Protein AF-A0A941YMM7-F1 (afdb_monomer_lite)

Structure (mmCIF, N/CA/C/O backbone):
data_AF-A0A941YMM7-F1
#
_entry.id   AF-A0A941YMM7-F1
#
loop_
_atom_site.group_PDB
_atom_site.id
_atom_site.type_symbol
_atom_site.label_atom_id
_atom_site.label_alt_id
_atom_site.label_comp_id
_atom_site.label_asym_id
_atom_site.label_entity_id
_atom_site.label_seq_id
_atom_site.pdbx_PDB_ins_code
_atom_site.Cartn_x
_atom_site.Cartn_y
_atom_site.Cartn_z
_atom_site.occupancy
_atom_site.B_iso_or_equiv
_atom_site.auth_seq_id
_atom_site.auth_comp_id
_atom_site.auth_asym_id
_atom_site.auth_atom_id
_atom_site.pdbx_PDB_model_num
ATOM 1 N N . LEU A 1 1 ? 15.183 -7.617 11.660 1.00 61.66 1 LEU A N 1
ATOM 2 C CA . LEU A 1 1 ? 14.263 -8.149 10.629 1.00 61.66 1 LEU A CA 1
ATOM 3 C C . LEU A 1 1 ? 13.843 -6.990 9.741 1.00 61.66 1 LEU A C 1
ATOM 5 O O . LEU A 1 1 ? 13.422 -5.969 10.274 1.00 61.66 1 LEU A O 1
ATOM 9 N N . LEU A 1 2 ? 14.058 -7.082 8.428 1.00 81.38 2 LEU A N 1
ATOM 10 C CA . LEU A 1 2 ? 13.659 -6.017 7.509 1.00 81.38 2 LEU A CA 1
ATOM 11 C C . LEU A 1 2 ? 12.178 -6.192 7.160 1.00 81.38 2 LEU A C 1
ATOM 13 O O . LEU A 1 2 ? 11.805 -7.177 6.520 1.00 81.38 2 LEU A O 1
ATOM 17 N N . VAL A 1 3 ? 11.354 -5.240 7.591 1.00 87.88 3 VAL A N 1
ATOM 18 C CA . VAL A 1 3 ? 9.932 -5.176 7.242 1.00 87.88 3 VAL A CA 1
ATOM 19 C C . VAL A 1 3 ? 9.784 -4.348 5.972 1.00 87.88 3 VAL A C 1
ATOM 21 O O . VAL A 1 3 ? 10.189 -3.188 5.922 1.00 87.88 3 VAL A O 1
ATOM 24 N N . VAL A 1 4 ? 9.186 -4.944 4.946 1.00 92.19 4 VAL A N 1
ATOM 25 C CA . VAL A 1 4 ? 8.828 -4.267 3.702 1.00 92.19 4 VAL A CA 1
ATOM 26 C C . VAL A 1 4 ? 7.338 -3.969 3.762 1.00 92.19 4 VAL A C 1
ATOM 28 O O . VAL A 1 4 ? 6.528 -4.875 3.940 1.00 92.19 4 VAL A O 1
ATOM 31 N N . ASN A 1 5 ? 6.969 -2.697 3.620 1.00 93.75 5 ASN A N 1
ATOM 32 C CA . ASN A 1 5 ? 5.573 -2.305 3.461 1.00 93.75 5 ASN A CA 1
ATOM 33 C C . ASN A 1 5 ? 5.316 -1.874 2.015 1.00 93.75 5 ASN A C 1
ATOM 35 O O . ASN A 1 5 ? 6.182 -1.265 1.399 1.00 93.75 5 ASN A O 1
ATOM 39 N N . ARG A 1 6 ? 4.134 -2.183 1.488 1.00 95.69 6 ARG A N 1
ATOM 40 C CA . ARG A 1 6 ? 3.674 -1.786 0.151 1.00 95.69 6 ARG A CA 1
ATOM 41 C C . ARG A 1 6 ? 2.366 -1.002 0.209 1.00 95.69 6 ARG A C 1
ATOM 43 O O . ARG A 1 6 ? 1.582 -1.010 -0.732 1.00 95.69 6 ARG A O 1
ATOM 50 N N . LEU A 1 7 ? 2.113 -0.310 1.325 1.00 97.12 7 LEU A N 1
ATOM 51 C CA . LEU A 1 7 ? 0.873 0.442 1.520 1.00 97.12 7 LEU A CA 1
ATOM 52 C C . LEU A 1 7 ? 0.669 1.485 0.418 1.00 97.12 7 LEU A C 1
ATOM 54 O O . LEU A 1 7 ? -0.420 1.579 -0.131 1.00 97.12 7 LEU A O 1
ATOM 58 N N . GLY A 1 8 ? 1.712 2.247 0.072 1.00 95.88 8 GLY A N 1
ATOM 59 C CA . GLY A 1 8 ? 1.629 3.227 -1.015 1.00 95.88 8 GLY A CA 1
ATOM 60 C C . GLY A 1 8 ? 1.239 2.590 -2.352 1.00 95.88 8 GLY A C 1
ATOM 61 O O . GLY A 1 8 ? 0.407 3.141 -3.067 1.00 95.88 8 GLY A O 1
ATOM 62 N N . ASP A 1 9 ? 1.775 1.400 -2.631 1.00 95.62 9 ASP A N 1
ATOM 63 C CA . ASP A 1 9 ? 1.467 0.639 -3.842 1.00 95.62 9 ASP A CA 1
ATOM 64 C C . ASP A 1 9 ? -0.001 0.210 -3.856 1.00 95.62 9 ASP A C 1
ATOM 66 O O . ASP A 1 9 ? -0.696 0.456 -4.834 1.00 95.62 9 ASP A O 1
ATOM 70 N N . VAL A 1 10 ? -0.502 -0.339 -2.744 1.00 96.88 10 VAL A N 1
ATOM 71 C CA . VAL A 1 10 ? -1.916 -0.716 -2.576 1.00 96.88 10 VAL A CA 1
ATOM 72 C C . VAL A 1 10 ? -2.843 0.477 -2.817 1.00 96.88 10 VAL A C 1
ATOM 74 O O . VAL A 1 10 ? -3.808 0.367 -3.570 1.00 96.88 10 VAL A O 1
ATOM 77 N N . LEU A 1 11 ? -2.543 1.641 -2.232 1.00 96.56 11 LEU A N 1
ATOM 78 C CA . LEU A 1 11 ? -3.388 2.832 -2.367 1.00 96.56 11 LEU A CA 1
ATOM 79 C C . LEU A 1 11 ? -3.450 3.371 -3.799 1.00 96.56 11 LEU A C 1
ATOM 81 O O . LEU A 1 11 ? -4.462 3.965 -4.166 1.00 96.56 11 LEU A O 1
ATOM 85 N N . ALA A 1 12 ? -2.421 3.137 -4.620 1.00 94.62 12 ALA A N 1
ATOM 86 C CA . ALA A 1 12 ? -2.438 3.526 -6.029 1.00 94.62 12 ALA A CA 1
ATOM 87 C C . ALA A 1 12 ? -3.553 2.816 -6.824 1.00 94.62 12 ALA A C 1
ATOM 89 O O . ALA A 1 12 ? -4.025 3.341 -7.833 1.00 94.62 12 ALA A O 1
ATOM 90 N N . HIS A 1 13 ? -4.014 1.656 -6.345 1.00 95.06 13 HIS A N 1
ATOM 91 C CA . HIS A 1 13 ? -5.102 0.887 -6.950 1.00 95.06 13 HIS A CA 1
ATOM 92 C C . HIS A 1 13 ? -6.498 1.279 -6.460 1.00 95.06 13 HIS A C 1
ATOM 94 O O . HIS A 1 13 ? -7.482 0.766 -6.986 1.00 95.06 13 HIS A O 1
ATOM 100 N N . VAL A 1 14 ? -6.610 2.158 -5.463 1.00 95.75 14 VAL A N 1
ATOM 101 C CA . VAL A 1 14 ? -7.891 2.488 -4.831 1.00 95.75 14 VAL A CA 1
ATOM 102 C C . VAL A 1 14 ? -8.294 3.911 -5.228 1.00 95.75 14 VAL A C 1
ATOM 104 O O . VAL A 1 14 ? -7.718 4.867 -4.701 1.00 95.75 14 VAL A O 1
ATOM 107 N N . PRO A 1 15 ? -9.290 4.100 -6.121 1.00 94.12 15 PRO A N 1
ATOM 108 C CA . PRO A 1 15 ? -9.654 5.418 -6.649 1.00 94.12 15 PRO A CA 1
ATOM 109 C C . PRO A 1 15 ? -9.911 6.479 -5.572 1.00 94.12 15 PRO A C 1
ATOM 111 O O . PRO A 1 15 ? -9.451 7.615 -5.696 1.00 94.12 15 PRO A O 1
ATOM 114 N N . ARG A 1 16 ? -10.557 6.105 -4.457 1.00 94.94 16 ARG A N 1
ATOM 115 C CA . ARG A 1 16 ? -10.795 7.002 -3.313 1.00 94.94 16 ARG A CA 1
ATOM 116 C C . ARG A 1 16 ? -9.524 7.634 -2.760 1.00 94.94 16 ARG A C 1
ATOM 118 O O . ARG A 1 16 ? -9.579 8.765 -2.276 1.00 94.94 16 ARG A O 1
ATOM 125 N N . TYR A 1 17 ? -8.403 6.921 -2.802 1.00 96.19 17 TYR A N 1
ATOM 126 C CA . TYR A 1 17 ? -7.145 7.352 -2.205 1.00 96.19 17 TYR A CA 1
ATOM 127 C C . TYR A 1 17 ? -6.185 8.013 -3.196 1.00 96.19 17 TYR A C 1
ATOM 129 O O . TYR A 1 17 ? -5.171 8.542 -2.754 1.00 96.19 17 TYR A O 1
ATOM 137 N N . GLN A 1 18 ? -6.513 8.097 -4.490 1.00 90.00 18 GLN A N 1
ATOM 138 C CA . GLN A 1 18 ? -5.641 8.747 -5.480 1.00 90.00 18 GLN A CA 1
ATOM 139 C C . GLN A 1 18 ? -5.345 10.215 -5.136 1.00 90.00 18 GLN A C 1
ATOM 141 O O . GLN A 1 18 ? -4.207 10.668 -5.245 1.00 90.00 18 GLN A O 1
ATOM 146 N N . PHE A 1 19 ? -6.345 10.954 -4.640 1.00 89.75 19 PHE A N 1
ATOM 147 C CA . PHE A 1 19 ? -6.193 12.362 -4.268 1.00 89.75 19 PHE A CA 1
ATOM 148 C C . PHE A 1 19 ? -6.204 12.553 -2.752 1.00 89.75 19 PHE A C 1
ATOM 150 O O . PHE A 1 19 ? -7.249 12.511 -2.097 1.00 89.75 19 PHE A O 1
ATOM 157 N N . GLY A 1 20 ? -5.028 12.826 -2.190 1.00 92.44 20 GLY A N 1
ATOM 158 C CA . GLY A 1 20 ? -4.839 12.978 -0.747 1.00 92.44 20 GLY A CA 1
ATOM 159 C C . GLY A 1 20 ? -4.886 11.649 0.023 1.00 92.44 20 GLY A C 1
ATOM 160 O O . GLY A 1 20 ? -5.598 11.589 1.034 1.00 92.44 20 GLY A O 1
ATOM 161 N N . PRO A 1 21 ? -4.122 10.613 -0.395 1.00 94.81 21 PRO A N 1
ATOM 162 C CA . PRO A 1 21 ? -4.160 9.268 0.195 1.00 94.81 21 PRO A CA 1
ATOM 163 C C . PRO A 1 21 ? -3.974 9.296 1.710 1.00 94.81 21 PRO A C 1
ATOM 165 O O . PRO A 1 21 ? -4.748 8.702 2.452 1.00 94.81 21 PRO A O 1
ATOM 168 N N . VAL A 1 22 ? -2.985 10.065 2.177 1.00 97.75 22 VAL A N 1
ATOM 169 C CA . VAL A 1 22 ? -2.628 10.168 3.597 1.00 97.75 22 VAL A CA 1
ATOM 170 C C . VAL A 1 22 ? -3.803 10.650 4.441 1.00 97.75 22 VAL A C 1
ATOM 172 O O . VAL A 1 22 ? -4.133 10.031 5.445 1.00 97.75 22 VAL A O 1
ATOM 175 N N . ARG A 1 23 ? -4.437 11.760 4.044 1.00 98.12 23 ARG A N 1
ATOM 176 C CA . ARG A 1 23 ? -5.519 12.373 4.823 1.00 98.12 23 ARG A CA 1
ATOM 177 C C . ARG A 1 23 ? -6.760 11.484 4.835 1.00 98.12 23 ARG A C 1
ATOM 179 O O . ARG A 1 23 ? -7.367 11.322 5.888 1.00 98.12 23 ARG A O 1
ATOM 186 N N . ARG A 1 24 ? -7.137 10.937 3.676 1.00 98.12 24 ARG A N 1
ATOM 187 C CA . ARG A 1 24 ? -8.346 10.115 3.532 1.00 98.12 24 ARG A CA 1
ATOM 188 C C . ARG A 1 24 ? -8.210 8.788 4.266 1.00 98.12 24 ARG A C 1
ATOM 190 O O . ARG A 1 24 ? -9.055 8.487 5.098 1.00 98.12 24 ARG A O 1
ATOM 197 N N . LEU A 1 25 ? -7.114 8.059 4.046 1.00 98.44 25 LEU A N 1
ATOM 198 C CA . LEU A 1 25 ? -6.877 6.796 4.741 1.00 98.44 25 LEU A CA 1
ATOM 199 C C . LEU A 1 25 ? -6.769 7.003 6.254 1.00 98.44 25 LEU A C 1
ATOM 201 O O . LEU A 1 25 ? -7.308 6.212 7.015 1.00 98.44 25 LEU A O 1
ATOM 205 N N . ALA A 1 26 ? -6.106 8.072 6.703 1.00 98.38 26 ALA A N 1
ATOM 206 C CA . ALA A 1 26 ? -6.015 8.384 8.127 1.00 98.38 26 ALA A CA 1
ATOM 207 C C . ALA A 1 26 ? -7.393 8.610 8.765 1.00 98.38 26 ALA A C 1
ATOM 209 O O . ALA A 1 26 ? -7.643 8.105 9.858 1.00 98.38 26 ALA A O 1
ATOM 210 N N . ALA A 1 27 ? -8.285 9.326 8.072 1.00 98.19 27 ALA A N 1
ATOM 211 C CA . ALA A 1 27 ? -9.658 9.528 8.521 1.00 98.19 27 ALA A CA 1
ATOM 212 C C . ALA A 1 27 ? -10.442 8.206 8.559 1.00 98.19 27 ALA A C 1
ATOM 214 O O . ALA A 1 27 ? -11.037 7.889 9.586 1.00 98.19 27 ALA A O 1
ATOM 215 N N . ASP A 1 28 ? -10.380 7.408 7.490 1.00 98.00 28 ASP A N 1
ATOM 216 C CA . ASP A 1 28 ? -11.108 6.135 7.386 1.00 98.00 28 ASP A CA 1
ATOM 217 C C . ASP A 1 28 ? -10.603 5.087 8.399 1.00 98.00 28 ASP A C 1
ATOM 219 O O . ASP A 1 28 ? -11.380 4.301 8.943 1.00 98.00 28 ASP A O 1
ATOM 223 N N . ALA A 1 29 ? -9.299 5.094 8.690 1.00 98.00 29 ALA A N 1
ATOM 224 C CA . ALA A 1 29 ? -8.660 4.195 9.644 1.00 98.00 29 ALA A CA 1
ATOM 225 C C . ALA A 1 29 ? -8.642 4.735 11.086 1.00 98.00 29 ALA A C 1
ATOM 227 O O . ALA A 1 29 ? -8.187 4.029 11.981 1.00 98.00 29 ALA A O 1
ATOM 228 N N . GLY A 1 30 ? -9.089 5.970 11.342 1.00 98.00 30 GLY A N 1
ATOM 229 C CA . GLY A 1 30 ? -9.070 6.570 12.682 1.00 98.00 30 GLY A CA 1
ATOM 230 C C . GLY A 1 30 ? -7.663 6.693 13.285 1.00 98.00 30 GLY A C 1
ATOM 231 O O . GLY A 1 30 ? -7.450 6.371 14.456 1.00 98.00 30 GLY A O 1
ATOM 232 N N . VAL A 1 31 ? -6.677 7.112 12.486 1.00 98.19 31 VAL A N 1
ATOM 233 C CA . VAL A 1 31 ? -5.280 7.314 12.915 1.00 98.19 31 VAL A CA 1
ATOM 234 C C . VAL A 1 31 ? -4.772 8.703 12.527 1.00 98.19 31 VAL A C 1
ATOM 236 O O . VAL A 1 31 ? -5.373 9.403 11.717 1.00 98.19 31 VAL A O 1
ATOM 239 N N . ALA A 1 32 ? -3.634 9.121 13.085 1.00 98.31 32 ALA A N 1
ATOM 240 C CA . ALA A 1 32 ? -3.027 10.396 12.717 1.00 98.31 32 ALA A CA 1
ATOM 241 C C . ALA A 1 32 ? -2.502 10.376 11.260 1.00 98.31 32 ALA A C 1
ATOM 243 O O . ALA A 1 32 ? -1.823 9.419 10.869 1.00 98.31 32 ALA A O 1
ATOM 244 N N . PRO A 1 33 ? -2.702 11.449 10.466 1.00 98.31 33 PRO A N 1
ATOM 245 C CA . PRO A 1 33 ? -2.140 11.560 9.115 1.00 98.31 33 PRO A CA 1
ATOM 246 C C . PRO A 1 33 ? -0.613 11.413 9.072 1.00 98.31 33 PRO A C 1
ATOM 248 O O . PRO A 1 33 ? -0.064 10.806 8.154 1.00 98.31 33 PRO A O 1
ATOM 251 N N . SER A 1 34 ? 0.085 11.918 10.093 1.00 98.19 34 SER A N 1
ATOM 252 C CA . SER A 1 34 ? 1.538 11.771 10.228 1.00 98.19 34 SER A CA 1
ATOM 253 C C . SER A 1 34 ? 1.967 10.306 10.334 1.00 98.19 34 SER A C 1
ATOM 255 O O . SER A 1 34 ? 2.984 9.931 9.751 1.00 98.19 34 SER A O 1
ATOM 257 N N . THR A 1 35 ? 1.179 9.464 11.007 1.00 98.19 35 THR A N 1
ATOM 258 C CA . THR A 1 35 ? 1.419 8.020 11.092 1.00 98.19 35 THR A CA 1
ATOM 259 C C . THR A 1 35 ? 1.330 7.381 9.712 1.00 98.19 35 THR A C 1
ATOM 261 O O . THR A 1 35 ? 2.281 6.728 9.291 1.00 98.19 35 THR A O 1
ATOM 264 N N . VAL A 1 36 ? 0.248 7.628 8.964 1.00 98.06 36 VAL A N 1
ATOM 265 C CA . VAL A 1 36 ? 0.080 7.088 7.600 1.00 98.06 36 VAL A CA 1
ATOM 266 C C . VAL A 1 36 ? 1.208 7.552 6.680 1.00 98.06 36 VAL A C 1
ATOM 268 O O . VAL A 1 36 ? 1.811 6.740 5.980 1.00 98.06 36 VAL A O 1
ATOM 271 N N . SER A 1 37 ? 1.553 8.843 6.727 1.00 97.88 37 SER A N 1
ATOM 272 C CA . SER A 1 37 ? 2.661 9.393 5.943 1.00 97.88 37 SER A CA 1
ATOM 273 C C . SER A 1 37 ? 3.987 8.697 6.251 1.00 97.88 37 SER A C 1
ATOM 275 O O . SER A 1 37 ? 4.754 8.425 5.331 1.00 97.88 37 SER A O 1
ATOM 277 N N . ARG A 1 38 ? 4.278 8.423 7.528 1.00 97.31 38 ARG A N 1
ATOM 278 C CA . ARG A 1 38 ? 5.511 7.736 7.935 1.00 97.31 38 ARG A CA 1
ATOM 279 C C . ARG A 1 38 ? 5.533 6.278 7.482 1.00 97.31 38 ARG A C 1
ATOM 281 O O . ARG A 1 38 ? 6.596 5.813 7.088 1.00 97.31 38 ARG A O 1
ATOM 288 N N . VAL A 1 39 ? 4.391 5.582 7.483 1.00 96.44 39 VAL A N 1
ATOM 289 C CA . VAL A 1 39 ? 4.293 4.212 6.943 1.00 96.44 39 VAL A CA 1
ATOM 290 C C . VAL A 1 39 ? 4.585 4.202 5.442 1.00 96.44 39 VAL A C 1
ATOM 292 O O . VAL A 1 39 ? 5.509 3.513 5.018 1.00 96.44 39 VAL A O 1
ATOM 295 N N . ILE A 1 40 ? 3.870 5.019 4.656 1.00 95.19 40 ILE A N 1
ATOM 296 C CA . ILE A 1 40 ? 4.033 5.088 3.190 1.00 95.19 40 ILE A CA 1
ATOM 297 C C . ILE A 1 40 ? 5.472 5.446 2.802 1.00 95.19 40 ILE A C 1
ATOM 299 O O . ILE A 1 40 ? 5.999 4.932 1.825 1.00 95.19 40 ILE A O 1
ATOM 303 N N . ARG A 1 41 ? 6.125 6.322 3.573 1.00 93.38 41 ARG A N 1
ATOM 304 C CA . ARG A 1 41 ? 7.513 6.744 3.325 1.00 93.38 41 ARG A CA 1
ATOM 305 C C . ARG A 1 41 ? 8.564 5.814 3.935 1.00 93.38 41 ARG A C 1
ATOM 307 O O . ARG A 1 41 ? 9.733 6.183 3.951 1.00 93.38 41 ARG A O 1
ATOM 314 N N . HIS A 1 42 ? 8.168 4.656 4.463 1.00 92.25 42 HIS A N 1
ATOM 315 C CA . HIS A 1 42 ? 9.066 3.692 5.112 1.00 92.25 42 HIS A CA 1
ATOM 316 C C . HIS A 1 42 ? 9.894 4.287 6.272 1.00 92.25 42 HIS A C 1
ATOM 318 O O . HIS A 1 42 ? 11.007 3.851 6.544 1.00 92.25 42 HIS A O 1
ATOM 324 N N . GLN A 1 43 ? 9.367 5.301 6.964 1.00 94.19 43 GLN A N 1
ATOM 325 C CA . GLN A 1 43 ? 10.057 6.006 8.055 1.00 94.19 43 GLN A CA 1
ATOM 326 C C . GLN A 1 43 ? 9.846 5.356 9.426 1.00 94.19 43 GLN A C 1
ATOM 328 O O . GLN A 1 43 ? 10.485 5.747 10.399 1.00 94.19 43 GLN A O 1
ATOM 333 N N . ILE A 1 44 ? 8.917 4.404 9.521 1.00 94.31 44 ILE A N 1
ATOM 334 C CA . ILE A 1 44 ? 8.647 3.623 10.728 1.00 94.31 44 ILE A CA 1
ATOM 335 C C . ILE A 1 44 ? 8.379 2.168 10.353 1.00 94.31 44 ILE A C 1
ATOM 337 O O . ILE A 1 44 ? 7.866 1.890 9.269 1.00 94.31 44 ILE A O 1
ATOM 341 N N . ASN A 1 45 ? 8.641 1.262 11.294 1.00 92.31 45 ASN A N 1
ATOM 342 C CA . ASN A 1 45 ? 8.148 -0.110 11.238 1.00 92.31 45 ASN A CA 1
ATOM 343 C C . ASN A 1 45 ? 6.751 -0.142 11.878 1.00 92.31 45 ASN A C 1
ATOM 345 O O . ASN A 1 45 ? 6.647 0.048 13.094 1.00 92.31 45 ASN A O 1
ATOM 349 N N . PRO A 1 46 ? 5.668 -0.305 11.097 1.00 94.56 46 PRO A N 1
ATOM 350 C CA . PRO A 1 46 ? 4.326 -0.305 11.656 1.00 94.56 46 PRO A CA 1
ATOM 351 C C . PRO A 1 46 ? 4.093 -1.568 12.490 1.00 94.56 46 PRO A C 1
ATOM 353 O O . PRO A 1 46 ? 4.545 -2.656 12.142 1.00 94.56 46 PRO A O 1
ATOM 356 N N . THR A 1 47 ? 3.349 -1.432 13.585 1.00 95.56 47 THR A N 1
ATOM 357 C CA . THR A 1 47 ? 2.889 -2.592 14.353 1.00 95.56 47 THR A CA 1
ATOM 358 C C . THR A 1 47 ? 1.813 -3.343 13.574 1.00 95.56 47 THR A C 1
ATOM 360 O O . THR A 1 47 ? 1.066 -2.735 12.806 1.00 95.56 47 THR A O 1
ATOM 363 N N . PHE A 1 48 ? 1.661 -4.647 13.820 1.00 95.75 48 PHE A N 1
ATOM 364 C CA . PHE A 1 48 ? 0.608 -5.443 13.180 1.00 95.75 48 PHE A CA 1
ATOM 365 C C . PHE A 1 48 ? -0.789 -4.831 13.378 1.00 95.75 48 PHE A C 1
ATOM 367 O O . PHE A 1 48 ? -1.557 -4.728 12.430 1.00 95.75 48 PHE A O 1
ATOM 374 N N . ALA A 1 49 ? -1.090 -4.331 14.582 1.00 97.94 49 ALA A N 1
ATOM 375 C CA . ALA A 1 49 ? -2.366 -3.678 14.879 1.00 97.94 49 ALA A CA 1
ATOM 376 C C . ALA A 1 49 ? -2.608 -2.409 14.040 1.00 97.94 49 ALA A C 1
ATOM 378 O O . ALA A 1 49 ? -3.737 -2.156 13.619 1.00 97.94 49 ALA A O 1
ATOM 379 N N . LEU A 1 50 ? -1.560 -1.615 13.775 1.00 98.19 50 LEU A N 1
ATOM 380 C CA . LEU A 1 50 ? -1.659 -0.465 12.877 1.00 98.19 50 LEU A CA 1
ATOM 381 C C . LEU A 1 50 ? -1.938 -0.925 11.444 1.00 98.19 50 LEU A C 1
ATOM 383 O O . LEU A 1 50 ? -2.838 -0.392 10.804 1.00 98.19 50 LEU A O 1
ATOM 387 N N . VAL A 1 51 ? -1.201 -1.924 10.955 1.00 98.12 51 VAL A N 1
ATOM 388 C CA . VAL A 1 51 ? -1.379 -2.448 9.594 1.00 98.12 51 VAL A CA 1
ATOM 389 C C . VAL A 1 51 ? -2.774 -3.043 9.410 1.00 98.12 51 VAL A C 1
ATOM 391 O O . VAL A 1 51 ? -3.433 -2.717 8.431 1.00 98.12 51 VAL A O 1
ATOM 394 N N . ALA A 1 52 ? -3.263 -3.826 10.374 1.00 98.44 52 ALA A N 1
ATOM 395 C CA . ALA A 1 52 ? -4.605 -4.399 10.345 1.00 98.44 52 ALA A CA 1
ATOM 396 C C . ALA A 1 52 ? -5.690 -3.320 10.289 1.00 98.44 52 ALA A C 1
ATOM 398 O O . ALA A 1 52 ? -6.636 -3.423 9.517 1.00 98.44 52 ALA A O 1
ATOM 399 N N . ARG A 1 53 ? -5.521 -2.227 11.040 1.00 98.38 53 ARG A N 1
ATOM 400 C CA . ARG A 1 53 ? -6.457 -1.099 10.998 1.00 98.38 53 ARG A CA 1
ATOM 401 C C . ARG A 1 53 ? -6.470 -0.395 9.639 1.00 98.38 53 ARG A C 1
ATOM 403 O O . ARG A 1 53 ? -7.536 -0.002 9.172 1.00 98.38 53 ARG A O 1
ATOM 410 N N . LEU A 1 54 ? -5.303 -0.235 9.013 1.00 98.50 54 LEU A N 1
ATOM 411 C CA . LEU A 1 54 ? -5.186 0.340 7.670 1.00 98.50 54 LEU A CA 1
ATOM 412 C C . LEU A 1 54 ? -5.782 -0.600 6.612 1.00 98.50 54 LEU A C 1
ATOM 414 O O . LEU A 1 54 ? -6.516 -0.125 5.751 1.00 98.50 54 LEU A O 1
ATOM 418 N N . ALA A 1 55 ? -5.530 -1.910 6.718 1.00 98.38 55 ALA A N 1
ATOM 419 C CA . ALA A 1 55 ? -6.144 -2.931 5.872 1.00 98.38 55 ALA A CA 1
ATOM 420 C C . ALA A 1 55 ? -7.669 -2.847 5.942 1.00 98.38 55 ALA A C 1
ATOM 422 O O . ALA A 1 55 ? -8.297 -2.619 4.916 1.00 98.38 55 ALA A O 1
ATOM 423 N N . SER A 1 56 ? -8.260 -2.870 7.139 1.00 98.44 56 SER A N 1
ATOM 424 C CA . SER A 1 56 ? -9.718 -2.806 7.292 1.00 98.44 56 SER A CA 1
ATOM 425 C C . SER A 1 56 ? -10.356 -1.533 6.733 1.00 98.44 56 SER A C 1
ATOM 427 O O . SER A 1 56 ? -11.514 -1.561 6.324 1.00 98.44 56 SER A O 1
ATOM 429 N N . ALA A 1 57 ? -9.641 -0.404 6.700 1.00 98.31 57 ALA A N 1
ATOM 430 C CA . ALA A 1 57 ? -10.132 0.795 6.019 1.00 98.31 57 ALA A CA 1
ATOM 431 C C . ALA A 1 57 ? -10.175 0.609 4.492 1.00 98.31 57 ALA A C 1
ATOM 433 O O . ALA A 1 57 ? -11.145 1.008 3.853 1.00 98.31 57 ALA A O 1
ATOM 434 N N . ILE A 1 58 ? -9.164 -0.049 3.920 1.00 98.06 58 ILE A N 1
ATOM 435 C CA . ILE A 1 58 ? -9.090 -0.353 2.486 1.00 98.06 58 ILE A CA 1
ATOM 436 C C . ILE A 1 58 ? -10.114 -1.431 2.098 1.00 98.06 58 ILE A C 1
ATOM 438 O O . ILE A 1 58 ? -10.770 -1.299 1.066 1.00 98.06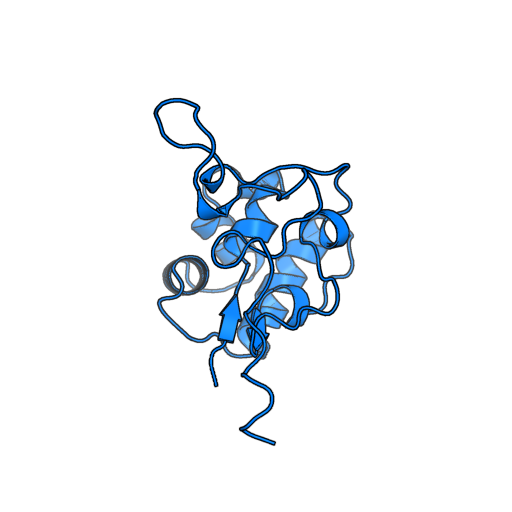 58 ILE A O 1
ATOM 442 N N . GLU A 1 59 ? -10.307 -2.460 2.927 1.00 98.00 59 GLU A N 1
ATOM 443 C CA . GLU A 1 59 ? -11.326 -3.502 2.719 1.00 98.00 59 GLU A CA 1
ATOM 444 C C . GLU A 1 59 ? -12.730 -2.891 2.637 1.00 98.00 59 GLU A C 1
ATOM 446 O O . GLU A 1 59 ? -13.493 -3.211 1.731 1.00 98.00 59 GLU A O 1
ATOM 451 N N . LYS A 1 60 ? -13.058 -1.942 3.526 1.00 97.25 60 LYS A N 1
ATOM 452 C CA . LYS A 1 60 ? -14.352 -1.236 3.500 1.00 97.25 60 LYS A CA 1
ATOM 453 C C . LYS A 1 60 ? -14.592 -0.470 2.203 1.00 97.25 60 LYS A C 1
ATOM 455 O O . LYS A 1 60 ? -15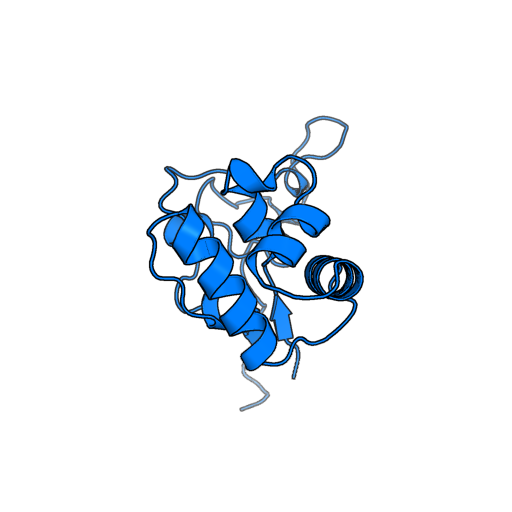.735 -0.375 1.771 1.00 97.25 60 LYS A O 1
ATOM 460 N N . GLU A 1 61 ? -13.541 0.091 1.614 1.00 96.69 61 GLU A N 1
ATOM 461 C CA . GLU A 1 61 ? -13.648 0.851 0.369 1.00 96.69 61 GLU A CA 1
ATOM 462 C C . GLU A 1 61 ? -13.718 -0.052 -0.867 1.00 96.69 61 GLU A C 1
ATOM 464 O O . GLU A 1 61 ? -14.393 0.269 -1.839 1.00 96.69 61 GLU A O 1
ATOM 469 N N . THR A 1 62 ? -12.999 -1.171 -0.850 1.00 96.12 62 THR A N 1
ATOM 470 C CA . THR A 1 62 ? -12.809 -2.020 -2.036 1.00 96.12 62 THR A CA 1
ATOM 471 C C . THR A 1 62 ? -13.725 -3.239 -2.069 1.00 96.12 62 THR A C 1
ATOM 473 O O . THR A 1 62 ? -13.914 -3.827 -3.130 1.00 96.12 62 THR A O 1
ATOM 476 N N . GLY A 1 63 ? -14.276 -3.644 -0.922 1.00 96.56 63 GLY A N 1
ATOM 477 C CA . GLY A 1 63 ? -15.009 -4.900 -0.760 1.00 96.56 63 GLY A CA 1
ATOM 478 C C . GLY A 1 63 ? -14.128 -6.153 -0.830 1.00 96.56 63 GLY A C 1
ATOM 479 O O . GLY A 1 63 ? -14.654 -7.263 -0.790 1.00 96.56 63 GLY A O 1
ATOM 480 N N . LEU A 1 64 ? -12.805 -5.998 -0.943 1.00 96.25 64 LEU A N 1
ATOM 481 C CA . LEU A 1 64 ? -11.844 -7.098 -0.967 1.00 96.25 64 LEU A CA 1
ATOM 482 C C . LEU A 1 64 ? -11.470 -7.506 0.458 1.00 96.25 64 LEU A C 1
ATOM 484 O O . LEU A 1 64 ? -11.470 -6.671 1.359 1.00 96.25 64 LEU A O 1
ATOM 488 N N . SER A 1 65 ? -11.103 -8.775 0.645 1.00 96.25 65 SER A N 1
ATOM 489 C CA . SER A 1 65 ? -10.449 -9.222 1.877 1.00 96.25 65 SER A CA 1
ATOM 490 C C . SER A 1 65 ? -8.939 -9.055 1.734 1.00 96.25 65 SER A C 1
ATOM 492 O O . SER A 1 65 ? -8.349 -9.552 0.774 1.00 96.25 65 SER A O 1
ATOM 494 N N . ILE A 1 66 ? -8.321 -8.338 2.669 1.00 97.06 66 ILE A N 1
ATOM 495 C CA . ILE A 1 66 ? -6.901 -7.989 2.648 1.00 97.06 66 ILE A CA 1
ATOM 496 C C . ILE A 1 66 ? -6.259 -8.486 3.939 1.00 97.06 66 ILE A C 1
ATOM 498 O O . ILE A 1 66 ? -6.495 -7.951 5.024 1.00 97.06 66 ILE A O 1
ATOM 502 N N . ASP A 1 67 ? -5.374 -9.475 3.817 1.00 97.56 67 ASP A N 1
ATOM 503 C CA . ASP A 1 67 ? -4.519 -9.875 4.931 1.00 97.56 67 ASP A CA 1
ATOM 504 C C . ASP A 1 67 ? -3.598 -8.694 5.305 1.00 97.56 67 ASP A C 1
ATOM 506 O O . ASP A 1 67 ? -2.950 -8.117 4.431 1.00 97.56 67 ASP A O 1
ATOM 510 N N . PRO A 1 68 ? -3.460 -8.304 6.582 1.00 97.44 68 PRO A N 1
ATOM 511 C CA . PRO A 1 68 ? -2.521 -7.250 6.970 1.00 97.44 68 PRO A CA 1
ATOM 512 C C . PRO A 1 68 ? -1.078 -7.525 6.507 1.00 97.44 68 PRO A C 1
ATOM 514 O O . PRO A 1 68 ? -0.332 -6.596 6.185 1.00 97.44 68 PRO A O 1
ATOM 517 N N . ARG A 1 69 ? -0.686 -8.801 6.404 1.00 96.62 69 ARG A N 1
ATOM 518 C CA . ARG A 1 69 ? 0.617 -9.218 5.871 1.00 96.62 69 ARG A CA 1
ATOM 519 C C . ARG A 1 69 ? 0.763 -8.913 4.391 1.00 96.62 69 ARG A C 1
ATOM 521 O O . ARG A 1 69 ? 1.887 -8.765 3.943 1.00 96.62 69 ARG A O 1
ATOM 528 N N . ASP A 1 70 ? -0.329 -8.748 3.648 1.00 97.00 70 ASP A N 1
ATOM 529 C CA . ASP A 1 70 ? -0.301 -8.251 2.274 1.00 97.00 70 ASP A CA 1
ATOM 530 C C . ASP A 1 70 ? -0.008 -6.749 2.182 1.00 97.00 70 ASP A C 1
ATOM 532 O O . ASP A 1 70 ? 0.266 -6.259 1.092 1.00 97.00 70 ASP A O 1
ATOM 536 N N . ILE A 1 71 ? -0.004 -6.005 3.289 1.00 97.06 71 ILE A N 1
ATOM 537 C CA . ILE A 1 71 ? 0.419 -4.598 3.314 1.00 97.06 71 ILE A CA 1
ATOM 538 C C . ILE A 1 71 ? 1.845 -4.468 3.839 1.00 97.06 71 ILE A C 1
ATOM 540 O O . ILE A 1 71 ? 2.622 -3.683 3.293 1.00 97.06 71 ILE A O 1
ATOM 544 N N . ALA A 1 72 ? 2.201 -5.204 4.891 1.00 95.44 72 ALA A N 1
ATOM 545 C CA . ALA A 1 72 ? 3.546 -5.196 5.452 1.00 95.44 72 ALA A CA 1
ATOM 546 C C . ALA A 1 72 ? 3.971 -6.602 5.879 1.00 95.44 72 ALA A C 1
ATOM 548 O O . ALA A 1 72 ? 3.325 -7.220 6.723 1.00 95.44 72 ALA A O 1
ATOM 549 N N . ALA A 1 73 ? 5.089 -7.067 5.329 1.00 93.00 73 ALA A N 1
ATOM 550 C CA . ALA A 1 73 ? 5.641 -8.389 5.588 1.00 93.00 73 ALA A CA 1
ATOM 551 C C . ALA A 1 73 ? 7.155 -8.323 5.788 1.00 93.00 73 ALA A C 1
ATOM 553 O O . ALA A 1 73 ? 7.849 -7.429 5.294 1.00 93.00 73 ALA A O 1
ATOM 554 N N . GLU A 1 74 ? 7.689 -9.310 6.494 1.00 89.38 74 GLU A N 1
ATOM 555 C CA . GLU A 1 74 ? 9.130 -9.505 6.581 1.00 89.38 74 GLU A CA 1
ATOM 556 C C . GLU A 1 74 ? 9.672 -9.983 5.235 1.00 89.38 74 GLU A C 1
ATOM 558 O O . GLU A 1 74 ? 9.062 -10.831 4.586 1.00 89.38 74 GLU A O 1
ATOM 563 N N . ARG A 1 75 ? 10.809 -9.421 4.798 1.00 85.94 75 ARG A N 1
ATOM 564 C CA . ARG A 1 75 ? 11.493 -9.818 3.550 1.00 85.94 75 ARG A CA 1
ATOM 565 C C . ARG A 1 75 ? 10.565 -9.873 2.322 1.00 85.94 75 ARG A C 1
ATOM 567 O O . ARG A 1 75 ? 10.749 -10.706 1.446 1.00 85.94 75 ARG A O 1
ATOM 574 N N . ALA A 1 76 ? 9.552 -9.004 2.268 1.00 84.81 76 ALA A N 1
ATOM 575 C CA . ALA A 1 76 ? 8.538 -8.986 1.207 1.00 84.81 76 ALA A CA 1
ATOM 576 C C . ALA A 1 76 ? 7.826 -10.340 0.966 1.00 84.81 76 ALA A C 1
ATOM 578 O O . ALA A 1 76 ? 7.341 -10.589 -0.140 1.00 84.81 76 ALA A O 1
ATOM 579 N N . ALA A 1 77 ? 7.741 -11.204 1.984 1.00 88.69 77 ALA A N 1
ATOM 580 C CA . ALA A 1 77 ? 7.016 -12.474 1.938 1.00 88.69 77 ALA A CA 1
ATOM 581 C C . ALA A 1 77 ? 5.496 -12.245 2.056 1.00 88.69 77 ALA A C 1
ATOM 583 O O . ALA A 1 77 ? 4.849 -12.647 3.024 1.00 88.69 77 ALA A O 1
ATOM 584 N N . PHE A 1 78 ? 4.937 -11.522 1.086 1.00 93.88 78 PHE A N 1
ATOM 585 C CA . PHE A 1 78 ? 3.513 -11.210 1.018 1.00 93.88 78 PHE A CA 1
ATOM 586 C C . PHE A 1 78 ? 2.708 -12.472 0.661 1.00 93.88 78 PHE A C 1
ATOM 588 O O . PHE A 1 78 ? 3.085 -13.146 -0.303 1.00 93.88 78 PHE A O 1
ATOM 595 N N . PRO A 1 79 ? 1.601 -12.782 1.370 1.00 95.19 79 PRO A N 1
ATOM 596 C CA . PRO A 1 79 ? 0.720 -13.899 1.014 1.00 95.19 79 PRO A CA 1
ATOM 597 C C . PRO A 1 79 ? 0.277 -13.851 -0.453 1.00 95.19 79 PRO A C 1
ATOM 599 O O . PRO A 1 79 ? 0.371 -14.836 -1.184 1.00 95.19 79 PRO A O 1
ATOM 602 N N . THR A 1 80 ? -0.114 -12.666 -0.907 1.00 96.00 80 THR A N 1
ATOM 603 C CA . THR A 1 80 ? -0.381 -12.355 -2.302 1.00 96.00 80 THR A CA 1
ATOM 604 C C . THR A 1 80 ? 0.850 -11.688 -2.901 1.00 96.00 80 THR A C 1
ATOM 606 O O . THR A 1 80 ? 1.101 -10.491 -2.714 1.00 96.00 80 THR A O 1
ATOM 609 N N . ARG A 1 81 ? 1.637 -12.471 -3.648 1.00 94.25 81 ARG A N 1
ATOM 610 C CA . ARG A 1 81 ? 2.940 -12.043 -4.186 1.00 94.25 81 ARG A CA 1
ATOM 611 C C . ARG A 1 81 ? 2.869 -10.729 -4.965 1.00 94.25 81 ARG A C 1
ATOM 613 O O . ARG A 1 81 ? 3.678 -9.839 -4.721 1.00 94.25 81 ARG A O 1
ATOM 620 N N . PHE A 1 82 ? 1.913 -10.595 -5.881 1.00 96.06 82 PHE A N 1
ATOM 621 C CA . PHE A 1 82 ? 1.787 -9.415 -6.736 1.00 96.06 82 PHE A CA 1
ATOM 622 C C . PHE A 1 82 ? 0.667 -8.497 -6.257 1.00 96.06 82 PHE A C 1
ATOM 624 O O . PHE A 1 82 ? -0.462 -8.940 -6.049 1.00 96.06 82 PHE A O 1
ATOM 631 N N . VAL A 1 83 ? 0.957 -7.201 -6.140 1.00 96.00 83 VAL A N 1
ATOM 632 C CA . VAL A 1 83 ? -0.015 -6.220 -5.624 1.00 96.00 83 VAL A CA 1
ATOM 633 C C . VAL A 1 83 ? -1.238 -6.065 -6.535 1.00 96.00 83 VAL A C 1
ATOM 635 O O . VAL A 1 83 ? -2.347 -5.884 -6.049 1.00 96.00 83 VAL A O 1
ATOM 638 N N . CYS A 1 84 ? -1.078 -6.228 -7.852 1.00 96.25 84 CYS A N 1
ATOM 639 C CA . CYS A 1 84 ? -2.212 -6.234 -8.780 1.00 96.25 84 CYS A CA 1
ATOM 640 C C . CYS A 1 84 ? -3.165 -7.408 -8.518 1.00 96.25 84 CYS A C 1
ATOM 642 O O . CYS A 1 84 ? -4.377 -7.230 -8.599 1.00 96.25 84 CYS A O 1
ATOM 644 N N . GLY A 1 85 ? -2.617 -8.577 -8.164 1.00 96.06 85 GLY A N 1
ATOM 645 C CA . GLY A 1 85 ? -3.398 -9.754 -7.786 1.00 96.06 85 GLY A CA 1
ATOM 646 C C . GLY A 1 85 ? -4.164 -9.538 -6.484 1.00 96.06 85 GLY A C 1
ATOM 647 O O . GLY A 1 85 ? -5.335 -9.890 -6.411 1.00 96.06 85 GLY A O 1
ATOM 648 N N . LEU A 1 86 ? -3.541 -8.875 -5.502 1.00 96.50 86 LEU A N 1
ATOM 649 C CA . LEU A 1 86 ? -4.213 -8.472 -4.260 1.00 96.50 86 LEU A CA 1
ATOM 650 C C . LEU A 1 86 ? -5.399 -7.545 -4.542 1.00 96.50 86 LEU A C 1
ATOM 652 O O . LEU A 1 86 ? -6.468 -7.708 -3.969 1.00 96.50 86 LEU A O 1
ATOM 656 N N . MET A 1 87 ? -5.202 -6.572 -5.431 1.00 96.69 87 MET A N 1
ATOM 657 C CA . MET A 1 87 ? -6.197 -5.539 -5.719 1.00 96.69 87 MET A CA 1
ATOM 658 C C . MET A 1 87 ? -7.180 -5.918 -6.832 1.00 96.69 87 MET A C 1
ATOM 660 O O . MET A 1 87 ? -8.009 -5.094 -7.212 1.00 96.69 87 MET A O 1
ATOM 664 N N . GLY A 1 88 ? -7.082 -7.132 -7.384 1.00 93.31 88 GLY A N 1
ATOM 665 C CA . GLY A 1 88 ? -7.963 -7.619 -8.447 1.00 93.31 88 GLY A CA 1
ATOM 666 C C . GLY A 1 88 ? -7.920 -6.794 -9.739 1.00 93.31 88 GLY A C 1
ATOM 667 O O . GLY A 1 88 ? -8.897 -6.782 -10.486 1.00 93.31 88 GLY A O 1
ATOM 668 N N . CYS A 1 89 ? -6.827 -6.073 -10.013 1.00 91.69 89 CYS A N 1
ATOM 669 C CA . CYS A 1 89 ? -6.717 -5.266 -11.229 1.00 91.69 89 CYS A CA 1
ATOM 670 C C . CYS A 1 89 ? -6.146 -6.099 -12.399 1.00 91.69 89 CYS A C 1
ATOM 672 O O . CYS A 1 89 ? -5.395 -7.047 -12.164 1.00 91.69 89 CYS A O 1
ATOM 674 N N . PRO A 1 90 ? -6.426 -5.741 -13.671 1.00 89.44 90 PRO A N 1
ATOM 675 C CA . PRO A 1 90 ? -6.010 -6.521 -14.848 1.00 89.44 90 PRO A CA 1
ATOM 676 C C . PRO A 1 90 ? -4.489 -6.541 -15.100 1.00 89.44 90 PRO A C 1
ATOM 678 O O . PRO A 1 90 ? -4.030 -7.156 -16.058 1.00 89.44 90 PRO A O 1
ATOM 681 N N . GLY A 1 91 ? -3.709 -5.875 -14.247 1.00 92.38 91 GLY A N 1
ATOM 682 C CA . GLY A 1 91 ? -2.264 -5.741 -14.355 1.00 92.38 91 GLY A CA 1
ATOM 683 C C . GLY A 1 91 ? -1.860 -4.331 -14.767 1.00 92.38 91 GLY A C 1
ATOM 684 O O . GLY A 1 91 ? -2.172 -3.861 -15.858 1.00 92.38 91 GLY A O 1
ATOM 685 N N . CYS A 1 92 ? -1.131 -3.647 -13.888 1.00 93.06 92 CYS A N 1
ATOM 686 C CA . CYS A 1 92 ? -0.523 -2.349 -14.172 1.00 93.06 92 CYS A CA 1
ATOM 687 C C . CYS A 1 92 ? 0.979 -2.369 -13.862 1.00 93.06 92 CYS A C 1
ATOM 689 O O . CYS A 1 92 ? 1.513 -3.361 -13.359 1.00 93.06 92 CYS A O 1
ATOM 691 N N . LEU A 1 93 ? 1.654 -1.260 -14.157 1.00 92.62 93 LEU A N 1
ATOM 692 C CA . LEU A 1 93 ? 2.971 -0.944 -13.614 1.00 92.62 93 LEU A CA 1
ATOM 693 C C . LEU A 1 93 ? 2.844 0.273 -12.690 1.00 92.62 93 LEU A C 1
ATOM 695 O O . LEU A 1 93 ? 2.011 1.141 -12.960 1.00 92.62 93 LEU A O 1
ATOM 699 N N . PRO A 1 94 ? 3.658 0.362 -11.626 1.00 91.75 94 PRO A N 1
ATOM 700 C CA . PRO A 1 94 ? 3.666 1.544 -10.779 1.00 91.75 94 PRO A CA 1
ATOM 701 C C . PRO A 1 94 ? 4.243 2.735 -11.543 1.00 91.75 94 PRO A C 1
ATOM 703 O O . PRO A 1 94 ? 5.102 2.569 -12.407 1.00 91.75 94 PRO A O 1
ATOM 706 N N . GLU A 1 95 ? 3.851 3.950 -11.163 1.00 87.81 95 GLU A N 1
ATOM 707 C CA . GLU A 1 95 ? 4.402 5.190 -11.734 1.00 87.81 95 GLU A CA 1
ATOM 708 C C . GLU A 1 95 ? 5.936 5.230 -11.639 1.00 87.81 95 GLU A C 1
ATOM 710 O O . GLU A 1 95 ? 6.623 5.590 -12.592 1.00 87.81 95 GLU A O 1
ATOM 715 N N . ALA A 1 96 ? 6.485 4.719 -10.532 1.00 90.62 96 ALA A N 1
ATOM 716 C CA . ALA A 1 96 ? 7.923 4.591 -10.311 1.00 90.62 96 ALA A CA 1
ATOM 717 C C . ALA A 1 96 ? 8.652 3.699 -11.341 1.00 90.62 96 ALA A C 1
ATOM 719 O O . ALA A 1 96 ? 9.884 3.657 -11.333 1.00 90.62 96 ALA A O 1
ATOM 720 N N . ALA A 1 97 ? 7.929 2.962 -12.195 1.00 93.31 97 ALA A N 1
ATOM 721 C CA . ALA A 1 97 ? 8.505 2.186 -13.288 1.00 93.31 97 ALA A CA 1
ATOM 722 C C . ALA A 1 97 ? 9.018 3.046 -14.443 1.00 93.31 97 ALA A C 1
ATOM 724 O O . ALA A 1 97 ? 9.820 2.554 -15.239 1.00 93.31 97 ALA A O 1
ATOM 725 N N . LEU A 1 98 ? 8.598 4.308 -14.533 1.00 92.50 98 LEU A N 1
ATOM 726 C CA . LEU A 1 98 ? 9.006 5.228 -15.585 1.00 92.50 98 LEU A CA 1
ATOM 727 C C . LEU A 1 98 ? 9.879 6.347 -15.012 1.00 92.50 98 LEU A C 1
ATOM 729 O O . LEU A 1 98 ? 9.618 6.901 -13.948 1.00 92.50 98 LEU A O 1
ATOM 733 N N . LEU A 1 99 ? 10.945 6.669 -15.737 1.00 92.12 99 LEU A N 1
ATOM 734 C CA . LEU A 1 99 ? 11.730 7.878 -15.532 1.00 92.12 99 LEU A CA 1
ATOM 735 C C . LEU A 1 99 ? 10.975 9.084 -16.112 1.00 92.12 99 LEU A C 1
ATOM 737 O O . LEU A 1 99 ? 10.136 8.902 -16.997 1.00 92.12 99 LEU A O 1
ATOM 741 N N . PRO A 1 100 ? 11.324 10.324 -15.719 1.00 91.38 100 PRO A N 1
ATOM 742 C CA . PRO A 1 100 ? 10.736 11.528 -16.316 1.00 91.38 100 PRO A CA 1
ATOM 743 C C . PRO A 1 100 ? 10.889 11.607 -17.843 1.00 91.38 100 PRO A C 1
ATOM 745 O O . PRO A 1 100 ? 10.090 12.241 -18.518 1.00 91.38 100 PRO A O 1
ATOM 748 N N . THR A 1 101 ? 11.901 10.936 -18.398 1.00 92.62 101 THR A N 1
ATOM 749 C CA . THR A 1 101 ? 12.141 10.819 -19.844 1.00 92.62 101 THR A CA 1
ATOM 750 C C . THR A 1 101 ? 11.179 9.860 -20.555 1.00 92.62 101 THR A C 1
ATOM 752 O O . THR A 1 101 ? 11.260 9.710 -21.769 1.00 92.62 101 THR A O 1
ATOM 755 N N . GLY A 1 102 ? 10.305 9.163 -19.824 1.00 87.25 102 GLY A N 1
ATOM 756 C CA . GLY A 1 102 ? 9.424 8.115 -20.348 1.00 87.25 102 GLY A CA 1
ATOM 757 C C . GLY A 1 102 ? 10.104 6.752 -20.512 1.00 87.25 102 GLY A C 1
ATOM 758 O O . GLY A 1 102 ? 9.432 5.756 -20.773 1.00 87.25 102 GLY A O 1
ATOM 759 N N . HIS A 1 103 ? 11.424 6.666 -20.321 1.00 91.12 103 HIS A N 1
ATOM 760 C CA . HIS A 1 103 ? 12.128 5.387 -20.319 1.00 91.12 103 HIS A CA 1
ATOM 761 C C . HIS A 1 103 ? 11.829 4.589 -19.054 1.00 91.12 103 HIS A C 1
ATOM 763 O O . HIS A 1 103 ? 11.646 5.139 -17.969 1.00 91.12 103 HIS A O 1
ATOM 769 N N . ARG A 1 104 ? 11.832 3.262 -19.181 1.00 92.25 104 ARG A N 1
ATOM 770 C CA . ARG A 1 104 ? 11.661 2.380 -18.032 1.00 92.25 104 ARG A CA 1
ATOM 771 C C . ARG A 1 104 ? 12.867 2.481 -17.099 1.00 92.25 104 ARG A C 1
ATOM 773 O O . ARG A 1 104 ? 14.011 2.388 -17.538 1.00 92.25 104 ARG A O 1
ATOM 780 N N . HIS A 1 105 ? 12.605 2.619 -15.805 1.00 94.19 105 HIS A N 1
ATOM 781 C CA . HIS A 1 105 ? 13.648 2.612 -14.791 1.00 94.19 105 HIS A CA 1
ATOM 782 C C . HIS A 1 105 ? 14.337 1.225 -14.751 1.00 94.19 105 HIS A C 1
ATOM 784 O O . HIS A 1 105 ? 13.629 0.214 -14.713 1.00 94.19 105 HIS A O 1
ATOM 790 N N . PRO A 1 106 ? 15.685 1.137 -14.686 1.00 93.81 106 PRO A N 1
ATOM 791 C CA . PRO A 1 106 ? 16.429 -0.130 -14.758 1.00 93.81 106 PRO A CA 1
ATOM 792 C C . PRO A 1 106 ? 15.931 -1.233 -13.814 1.00 93.81 106 PRO A C 1
ATOM 794 O O . PRO A 1 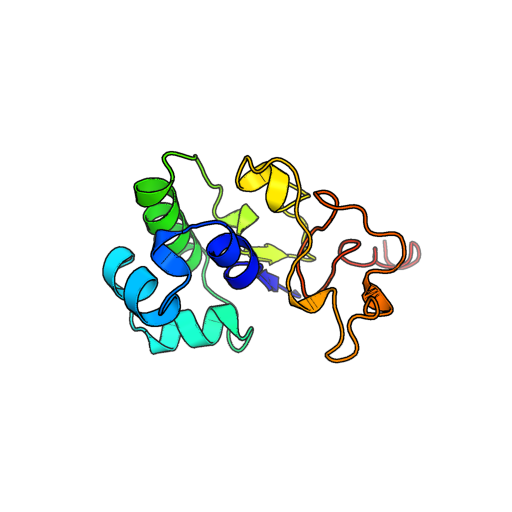106 ? 15.774 -2.374 -14.228 1.00 93.81 106 PRO A O 1
ATOM 797 N N . LYS A 1 107 ? 15.582 -0.879 -12.570 1.00 93.50 107 LYS A N 1
ATOM 798 C CA . LYS A 1 107 ? 15.019 -1.816 -11.578 1.00 93.50 107 LYS A CA 1
ATOM 799 C C . LYS A 1 107 ? 13.716 -2.529 -11.986 1.00 93.50 107 LYS A C 1
ATOM 801 O O . LYS A 1 107 ? 13.327 -3.456 -11.297 1.00 93.50 107 LYS A O 1
ATOM 806 N N . TYR A 1 108 ? 13.023 -2.081 -13.037 1.00 94.50 108 TYR A N 1
ATOM 807 C CA . TYR A 1 108 ? 11.797 -2.705 -13.560 1.00 94.50 108 TYR A CA 1
ATOM 808 C C . TYR A 1 108 ? 12.003 -3.407 -14.911 1.00 94.50 108 TYR A C 1
ATOM 810 O O . TYR A 1 108 ? 11.034 -3.829 -15.556 1.00 94.50 108 TYR A O 1
ATOM 818 N N . VAL A 1 109 ? 13.239 -3.496 -15.404 1.00 92.88 109 VAL A N 1
ATOM 819 C CA . VAL A 1 109 ? 13.540 -4.249 -16.626 1.00 92.88 109 VAL A CA 1
ATOM 820 C C . VAL A 1 109 ? 13.161 -5.717 -16.410 1.00 92.88 109 VAL A C 1
ATOM 822 O O . VAL A 1 109 ? 13.472 -6.302 -15.382 1.00 92.88 109 VAL A O 1
ATOM 825 N N . GLY A 1 110 ? 12.426 -6.303 -17.357 1.00 92.12 110 GLY A N 1
ATOM 826 C CA . GLY A 1 110 ? 11.908 -7.674 -17.243 1.00 92.12 110 GLY A CA 1
ATOM 827 C C . GLY A 1 110 ? 10.642 -7.832 -16.388 1.00 92.12 110 GLY A C 1
ATOM 828 O O . GLY A 1 110 ? 10.027 -8.892 -16.422 1.00 92.12 110 GLY A O 1
ATOM 829 N N . VAL A 1 111 ? 10.195 -6.791 -15.677 1.00 94.25 111 VAL A N 1
ATOM 830 C CA . VAL A 1 111 ? 8.934 -6.819 -14.918 1.00 94.25 111 VAL A CA 1
ATOM 831 C C . VAL A 1 111 ? 7.754 -6.601 -15.864 1.00 94.25 111 VAL A C 1
ATOM 833 O O . VAL A 1 111 ? 7.657 -5.562 -16.528 1.00 94.25 111 VAL A O 1
ATOM 836 N N . ARG A 1 112 ? 6.836 -7.565 -15.943 1.00 93.94 112 ARG A N 1
ATOM 837 C CA . ARG A 1 112 ? 5.604 -7.419 -16.731 1.00 93.94 112 ARG A CA 1
ATOM 838 C C . ARG A 1 112 ? 4.534 -6.653 -15.938 1.00 93.94 112 ARG A C 1
ATOM 840 O O . ARG A 1 112 ? 4.535 -6.708 -14.707 1.00 93.94 112 ARG A O 1
ATOM 847 N N . PRO A 1 113 ? 3.618 -5.927 -16.608 1.00 94.38 113 PRO A N 1
ATOM 848 C CA . PRO A 1 113 ? 2.435 -5.383 -15.944 1.00 94.38 113 PRO A CA 1
ATOM 849 C C . PRO A 1 113 ? 1.695 -6.481 -15.173 1.00 94.38 113 PRO A C 1
ATOM 851 O O . PRO A 1 113 ? 1.510 -7.577 -15.691 1.00 94.38 113 PRO A O 1
ATOM 854 N N . GLY A 1 114 ? 1.312 -6.202 -13.928 1.00 95.25 114 GLY A N 1
ATOM 855 C CA . GLY A 1 114 ? 0.692 -7.191 -13.040 1.00 95.25 114 GLY A CA 1
ATOM 856 C C . GLY A 1 114 ? 1.655 -8.129 -12.305 1.00 95.25 114 GLY A C 1
ATOM 857 O O . GLY A 1 114 ? 1.257 -8.702 -11.297 1.00 95.25 114 GLY A O 1
ATOM 858 N N . GLU A 1 115 ? 2.918 -8.234 -12.727 1.00 95.00 115 GLU A N 1
ATOM 859 C CA . GLU A 1 115 ? 3.921 -9.149 -12.153 1.00 95.00 115 GLU A CA 1
ATOM 860 C C . GLU A 1 115 ? 4.954 -8.418 -11.276 1.00 95.00 115 GLU A C 1
ATOM 862 O O . GLU A 1 115 ? 6.139 -8.750 -11.271 1.00 95.00 115 GLU A O 1
ATOM 867 N N . TRP A 1 116 ? 4.525 -7.394 -10.534 1.00 94.31 116 TRP A N 1
ATOM 868 C CA . TRP A 1 116 ? 5.392 -6.639 -9.626 1.00 94.31 116 TRP A CA 1
ATOM 869 C C . TRP A 1 116 ? 4.957 -6.800 -8.168 1.00 94.31 116 TRP A C 1
ATOM 871 O O . TRP A 1 116 ? 3.767 -6.797 -7.843 1.00 94.31 116 TRP A O 1
ATOM 881 N N . VAL A 1 117 ? 5.942 -6.972 -7.284 1.00 93.62 117 VAL A N 1
ATOM 882 C CA . VAL A 1 117 ? 5.709 -7.273 -5.860 1.00 93.62 117 VAL A CA 1
ATOM 883 C C . VAL A 1 117 ? 5.395 -6.007 -5.059 1.00 93.62 117 VAL A C 1
ATOM 885 O O . VAL A 1 117 ? 4.371 -5.934 -4.377 1.00 93.62 117 VAL A O 1
ATOM 888 N N . CYS A 1 118 ? 6.286 -5.018 -5.150 1.00 92.25 118 CYS A N 1
ATOM 889 C CA . CYS A 1 118 ? 6.148 -3.674 -4.590 1.00 92.25 118 CYS A CA 1
ATOM 890 C C . CYS A 1 118 ? 7.097 -2.714 -5.325 1.00 92.25 118 CYS A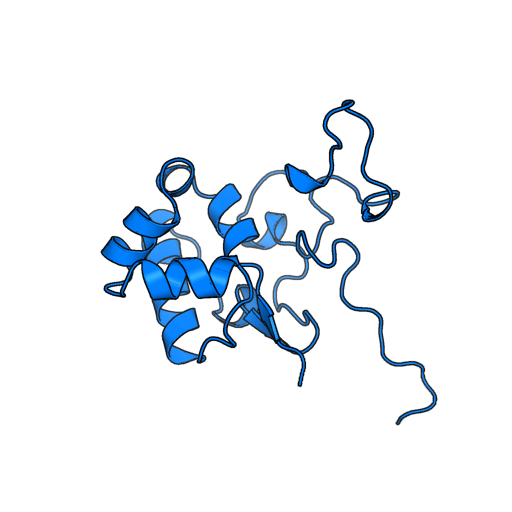 C 1
ATOM 892 O O . CYS A 1 118 ? 8.037 -3.152 -5.992 1.00 92.25 118 CYS A O 1
ATOM 894 N N . SER A 1 119 ? 6.892 -1.405 -5.212 1.00 91.31 119 SER A N 1
ATOM 895 C CA . SER A 1 119 ? 7.690 -0.417 -5.954 1.00 91.31 119 SER A CA 1
ATOM 896 C C . SER A 1 119 ? 9.152 -0.326 -5.493 1.00 91.31 119 SER A C 1
ATOM 898 O O . SER A 1 119 ? 10.039 0.061 -6.267 1.00 91.31 119 SER A O 1
ATOM 900 N N . ALA A 1 120 ? 9.431 -0.698 -4.242 1.00 88.38 120 ALA A N 1
ATOM 901 C CA . ALA A 1 120 ? 10.786 -0.776 -3.701 1.00 88.38 120 ALA A CA 1
ATOM 902 C C . ALA A 1 120 ? 11.556 -1.997 -4.239 1.00 88.38 120 ALA A C 1
ATOM 904 O O . ALA A 1 120 ? 12.709 -1.861 -4.644 1.00 88.38 120 ALA A O 1
ATOM 905 N N . PHE A 1 121 ? 10.894 -3.156 -4.306 1.00 90.62 121 PHE A N 1
ATOM 906 C CA . PHE A 1 121 ? 11.464 -4.444 -4.711 1.00 90.62 121 PHE A CA 1
ATOM 907 C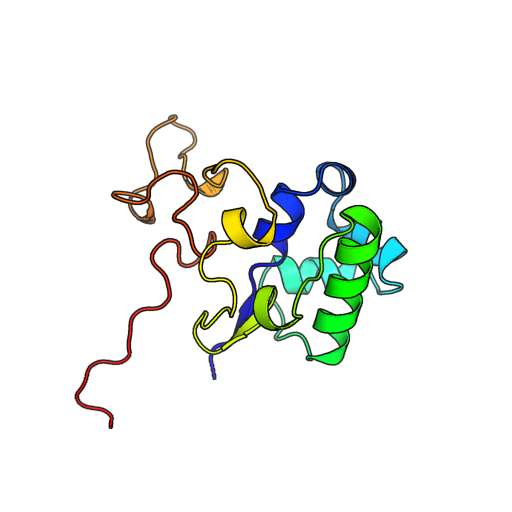 C . PHE A 1 121 ? 10.569 -5.103 -5.769 1.00 90.62 121 PHE A C 1
ATOM 909 O O . PHE A 1 121 ? 9.808 -6.018 -5.452 1.00 90.62 121 PHE A O 1
ATOM 916 N N . PRO A 1 122 ? 10.603 -4.643 -7.030 1.00 91.69 122 PRO A N 1
ATOM 917 C CA . PRO A 1 122 ? 9.618 -5.063 -8.025 1.00 91.69 122 PRO A CA 1
ATOM 918 C C . PRO A 1 122 ? 9.733 -6.538 -8.424 1.00 91.69 122 PRO A C 1
ATOM 920 O O . PRO A 1 122 ? 8.714 -7.152 -8.725 1.00 91.69 122 PRO A O 1
ATOM 923 N N . HIS A 1 123 ? 10.928 -7.126 -8.327 1.00 91.12 123 HIS A N 1
ATOM 924 C CA . HIS A 1 123 ? 11.168 -8.560 -8.533 1.00 91.12 123 HIS A CA 1
ATOM 925 C C . HIS A 1 123 ? 10.925 -9.418 -7.274 1.00 91.12 123 HIS A C 1
ATOM 927 O O . HIS A 1 123 ? 10.960 -10.646 -7.347 1.00 91.12 123 HIS A O 1
ATOM 933 N N . GLY A 1 124 ? 10.657 -8.789 -6.127 1.00 85.69 124 GLY A N 1
ATOM 934 C CA . GLY A 1 124 ? 10.689 -9.427 -4.813 1.00 85.69 124 GLY A CA 1
ATOM 935 C C . GLY A 1 124 ? 11.998 -9.172 -4.069 1.00 85.69 124 GLY A C 1
ATOM 936 O O . GLY A 1 124 ? 12.910 -8.517 -4.578 1.00 85.69 124 GLY A O 1
ATOM 937 N N . PHE A 1 125 ? 12.054 -9.640 -2.826 1.00 80.62 125 PHE A N 1
ATOM 938 C CA . PHE A 1 125 ? 13.246 -9.522 -1.996 1.00 80.62 125 PHE A CA 1
ATOM 939 C C . PHE A 1 125 ? 14.291 -10.551 -2.449 1.00 80.62 125 PHE A C 1
ATOM 941 O O . PHE A 1 125 ? 13.904 -11.692 -2.704 1.00 80.62 125 PHE A O 1
ATOM 948 N N . PRO A 1 126 ? 15.580 -10.186 -2.571 1.00 71.19 126 PRO A N 1
ATOM 949 C CA . PRO A 1 126 ? 16.615 -11.170 -2.863 1.00 71.19 126 PRO A CA 1
ATOM 950 C C . PRO A 1 126 ? 16.626 -12.227 -1.754 1.00 71.19 126 PRO A C 1
AT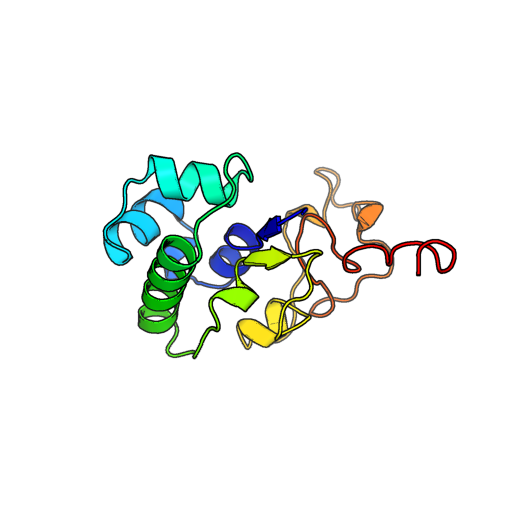OM 952 O O . PRO A 1 126 ? 16.600 -11.881 -0.568 1.00 71.19 126 PRO A O 1
ATOM 955 N N . GLU A 1 127 ? 16.624 -13.504 -2.133 1.00 60.31 127 GLU A N 1
ATOM 956 C CA . GLU A 1 127 ? 16.832 -14.587 -1.174 1.00 60.31 127 GLU A CA 1
ATOM 957 C C . GLU A 1 127 ? 18.188 -14.373 -0.478 1.00 60.31 127 GLU A C 1
ATOM 959 O O . GLU A 1 127 ? 19.131 -13.879 -1.111 1.00 60.31 127 GLU A O 1
ATOM 964 N N . PRO A 1 128 ? 18.300 -14.649 0.836 1.00 57.50 128 PRO A N 1
ATOM 965 C CA . PRO A 1 128 ? 19.620 -14.740 1.441 1.00 57.50 128 PRO A CA 1
ATOM 966 C C . PRO A 1 128 ? 20.411 -15.810 0.673 1.00 57.50 128 PRO A C 1
ATOM 968 O O . PRO A 1 128 ? 19.816 -16.809 0.271 1.00 57.50 128 PRO A O 1
ATOM 971 N N . PRO A 1 129 ? 21.714 -15.609 0.441 1.00 50.59 129 PRO A N 1
ATOM 972 C CA . PRO A 1 129 ? 22.515 -16.630 -0.213 1.00 50.59 129 PRO A CA 1
ATOM 973 C C . PRO A 1 129 ? 22.480 -17.930 0.616 1.00 50.59 129 PRO A C 1
ATOM 975 O O . PRO A 1 129 ? 22.331 -17.897 1.842 1.00 50.59 129 PRO A O 1
ATOM 978 N N . ASP A 1 130 ? 22.531 -19.071 -0.080 1.00 56.00 130 ASP A N 1
ATOM 979 C CA . ASP A 1 130 ? 22.304 -20.424 0.466 1.00 56.00 130 ASP A CA 1
ATOM 980 C C . ASP A 1 130 ? 23.278 -20.827 1.596 1.00 56.00 130 ASP A C 1
ATOM 982 O O . ASP A 1 130 ? 23.101 -21.849 2.254 1.00 56.00 130 ASP A O 1
ATOM 986 N N . ASP A 1 131 ? 24.315 -20.030 1.841 1.00 55.75 131 ASP A N 1
ATOM 987 C CA . ASP A 1 131 ? 25.412 -20.253 2.781 1.00 55.75 131 ASP A CA 1
ATOM 988 C C . ASP A 1 131 ? 25.133 -19.774 4.221 1.00 55.75 131 ASP A C 1
ATOM 990 O O . ASP A 1 131 ? 26.031 -19.806 5.063 1.00 55.75 131 ASP A O 1
ATOM 994 N N . VAL A 1 132 ? 23.896 -19.365 4.539 1.00 53.75 132 VAL A N 1
ATOM 995 C CA . VAL A 1 132 ? 23.502 -18.886 5.885 1.00 53.75 132 VAL A CA 1
ATOM 996 C C . VAL A 1 132 ? 22.362 -19.708 6.521 1.00 53.75 132 VAL A C 1
ATOM 998 O O . VAL A 1 132 ? 21.582 -19.172 7.313 1.00 53.75 132 VAL A O 1
ATOM 1001 N N . ALA A 1 133 ? 22.243 -20.996 6.180 1.00 41.97 133 ALA A N 1
ATOM 1002 C CA . ALA A 1 133 ? 21.289 -21.935 6.792 1.00 41.97 133 ALA A CA 1
ATOM 1003 C C . ALA A 1 133 ? 21.911 -22.769 7.924 1.00 41.97 133 ALA A C 1
ATOM 1005 O O . ALA A 1 133 ? 23.021 -23.313 7.725 1.00 41.97 133 ALA A O 1
#

Secondary structure (DSSP, 8-state):
--EEE-HHHHHHT-GGGSSSHHHHHHHHHTS-HHHHHHHHTT-S---HHHHHHHHHHHHHHH-----GGGTEEETT--SSSSHHHHTT-S----GGGB-TTSPBPGGGTTPPTT--S-SSSTT-PPPPPGGG-

pLDDT: mean 91.85, std 10.31, range [41.97, 98.5]

Sequence (133 aa):
LLVVNRLGDVLAHVPRYQFGPVRRLAADAGVAPSTVSRVIRHQINPTFALVARLASAIEKETGLSIDPRDIAAERAAFPTRFVCGLMGCPGCLPEAALLPTGHRHPKYVGVRPGEWVCSAFPHGFPEPPDDVA

Radius of gyration: 14.86 Å; chains: 1; bounding box: 40×35×35 Å

Foldseek 3Di:
DDKDFQQVVLLVLQPQCPPPVLVRLCVLLVHDSVVSVCRNVVVDDDDLVSLVSSQVSSCVRQVARDDSQLGMPPQLPRPPQFSCVRSVHPFADDPLLADPVRDGDPQCVVPGGRQARHSVRGPGGDDDPPVPD